Protein AF-A0A7S1PBL6-F1 (afdb_monomer_lite)

Radius of gyration: 35.21 Å; chains: 1; bounding box: 87×46×83 Å

Sequence (160 aa):
AMSHRGLAGWSICRWKAGLVEWLQRGFRRYALFVYDRPWPFILVPLLCCFSVVYFILARDPVTEAEALYARHDTQSAQNRATYLATFGSLPPRQSYLVAIGDPARRPNMLQRDALRRFRALDEELRSMKVDDGRGLKFVWADICQEDGDGRCGMENVLQM

Foldseek 3Di:
DPDPPVVVVVVVVVVVVVVVVVVVVVVVVVVVVCVVPVVCVVVVVVVVVVVVVVCVVPDDDDPDPCVVPPDCPDPVVVVVVVVCVVVVDDPDDDDDDDDDDDCVPPVDCPDPVNVVVVVVVVVCQQADWDAPVVRDTDGCLRRADADPVRDGDDDDPVVD

pLDDT: mean 81.79, std 10.47, range [40.47, 96.12]

Organism: NCBI:txid1169539

Secondary structure (DSSP, 8-state):
---HHHHHHHHHHHHHHHHHHHHHHHHHHHHHHHHH--HHHHHHHHHHHHHHHHHHHTPPP---HHHHHS-TTSHHHHHHHHHHHHHSSPPPPP--------TTT-S-TTSHHHHHHHHHHHHHHHH-EEE-SSS-EEEHHHHSPBPTTSSB----TT--

Structure (mmCIF, N/CA/C/O backbone):
data_AF-A0A7S1PBL6-F1
#
_entry.id   AF-A0A7S1PBL6-F1
#
loop_
_atom_site.group_PDB
_atom_site.id
_atom_site.type_symbol
_atom_site.label_atom_id
_atom_site.label_alt_id
_atom_site.label_comp_id
_atom_site.label_asym_id
_atom_site.label_entity_id
_atom_site.label_seq_id
_atom_site.pdbx_PDB_ins_code
_atom_site.Cartn_x
_atom_site.Cartn_y
_atom_site.Cartn_z
_atom_site.occupancy
_atom_site.B_iso_or_equiv
_atom_site.auth_seq_id
_atom_site.auth_comp_id
_atom_site.auth_asym_id
_atom_site.auth_atom_id
_atom_site.pdbx_PDB_model_num
ATOM 1 N N . ALA A 1 1 ? 61.309 30.709 -21.027 1.00 45.97 1 ALA A N 1
ATOM 2 C CA . ALA A 1 1 ? 60.217 29.840 -20.542 1.00 45.97 1 ALA A CA 1
ATOM 3 C C . ALA A 1 1 ? 58.952 30.138 -21.347 1.00 45.97 1 ALA A C 1
ATOM 5 O O . ALA A 1 1 ? 58.166 31.001 -20.977 1.00 45.97 1 ALA A O 1
ATOM 6 N N . MET A 1 2 ? 58.816 29.507 -22.516 1.00 40.47 2 MET A N 1
ATOM 7 C CA . MET A 1 2 ? 57.678 29.710 -23.414 1.00 40.47 2 MET A CA 1
ATOM 8 C C . MET A 1 2 ? 56.550 28.753 -23.016 1.00 40.47 2 MET A C 1
ATOM 10 O O . MET A 1 2 ? 56.717 27.540 -22.961 1.00 40.47 2 MET A O 1
ATOM 14 N N . SER A 1 3 ? 55.432 29.370 -22.659 1.00 42.50 3 SER A N 1
ATOM 15 C CA . SER A 1 3 ? 54.181 28.827 -22.139 1.00 42.50 3 SER A CA 1
ATOM 16 C C . SER A 1 3 ? 53.714 27.494 -22.757 1.00 42.50 3 SER A C 1
ATOM 18 O O . SER A 1 3 ? 53.117 27.461 -23.833 1.00 42.50 3 SER A O 1
ATOM 20 N N . HIS A 1 4 ? 53.838 26.404 -21.989 1.00 48.47 4 HIS A N 1
ATOM 21 C CA . HIS A 1 4 ? 53.158 25.117 -22.223 1.00 48.47 4 HIS A CA 1
ATOM 22 C C . HIS A 1 4 ? 51.615 25.234 -22.291 1.00 48.47 4 HIS A C 1
ATOM 24 O O . HIS A 1 4 ? 50.942 24.283 -22.683 1.00 48.47 4 HIS A O 1
ATOM 30 N N . ARG A 1 5 ? 51.030 26.393 -21.941 1.00 49.06 5 ARG A N 1
ATOM 31 C CA . ARG A 1 5 ? 49.577 26.633 -21.984 1.00 49.06 5 ARG A CA 1
ATOM 32 C C . ARG A 1 5 ? 49.050 26.970 -23.388 1.00 49.06 5 ARG A C 1
ATOM 34 O O . ARG A 1 5 ? 47.867 26.765 -23.639 1.00 49.06 5 ARG A O 1
ATOM 41 N N . GLY A 1 6 ? 49.900 27.429 -24.314 1.00 52.59 6 GLY A N 1
ATOM 42 C CA . GLY A 1 6 ? 49.483 27.778 -25.685 1.00 52.59 6 GLY A CA 1
ATOM 43 C C . GLY A 1 6 ? 49.215 26.565 -26.588 1.00 52.59 6 GLY A C 1
ATOM 44 O O . GLY A 1 6 ? 48.268 26.566 -27.370 1.00 52.59 6 GLY A O 1
ATOM 45 N N . LEU A 1 7 ? 50.000 25.493 -26.432 1.00 52.88 7 LEU A N 1
ATOM 46 C CA . LEU A 1 7 ? 49.882 24.264 -27.232 1.00 52.88 7 LEU A CA 1
ATOM 47 C C . LEU A 1 7 ? 48.670 23.406 -26.831 1.00 52.88 7 LEU A C 1
ATOM 49 O O . LEU A 1 7 ? 48.025 22.811 -27.694 1.00 52.88 7 LEU A O 1
ATOM 53 N N . ALA A 1 8 ? 48.318 23.390 -25.540 1.00 55.72 8 ALA A N 1
ATOM 54 C CA . ALA A 1 8 ? 47.143 22.678 -25.035 1.00 55.72 8 ALA A CA 1
ATOM 55 C C . ALA A 1 8 ? 45.821 23.346 -25.463 1.00 55.72 8 ALA A C 1
ATOM 57 O O . ALA A 1 8 ? 44.866 22.659 -25.811 1.00 55.72 8 ALA A O 1
ATOM 58 N N . GLY A 1 9 ? 45.760 24.683 -25.508 1.00 57.19 9 GLY A N 1
ATOM 59 C CA . GLY A 1 9 ? 44.575 25.398 -26.000 1.00 57.19 9 GLY A CA 1
ATOM 60 C C . GLY A 1 9 ? 44.307 25.154 -27.490 1.00 57.19 9 GLY A C 1
ATOM 61 O O . GLY A 1 9 ? 43.159 24.992 -27.902 1.00 57.19 9 GLY A O 1
ATOM 62 N N . TRP A 1 10 ? 45.367 25.051 -28.297 1.00 58.25 10 TRP A N 1
ATOM 63 C CA . TRP A 1 10 ? 45.258 24.832 -29.740 1.00 58.25 10 TRP A CA 1
ATOM 64 C C . TRP A 1 10 ? 44.809 23.405 -30.090 1.00 58.25 10 TRP A C 1
ATOM 66 O O . TRP A 1 10 ? 43.966 23.222 -30.969 1.00 58.25 10 TRP A O 1
ATOM 76 N N . SER A 1 11 ? 45.289 22.391 -29.359 1.00 63.78 11 SER A N 1
ATOM 77 C CA . SER A 1 11 ? 44.847 21.001 -29.541 1.00 63.78 11 SER A CA 1
ATOM 78 C C . SER A 1 11 ? 43.388 20.787 -29.118 1.00 63.78 11 SER A C 1
ATOM 80 O O . SER A 1 11 ? 42.652 20.087 -29.815 1.00 63.78 11 SER A O 1
ATOM 82 N N . ILE A 1 12 ? 42.932 21.452 -28.048 1.00 68.62 12 ILE A N 1
ATOM 83 C CA . ILE A 1 12 ? 41.533 21.413 -27.590 1.00 68.62 12 ILE A CA 1
ATOM 84 C C . ILE A 1 12 ? 40.603 22.105 -28.595 1.00 68.62 12 ILE A C 1
ATOM 86 O O . ILE A 1 12 ? 39.544 21.563 -28.914 1.00 68.62 12 ILE A O 1
ATOM 90 N N . CYS A 1 13 ? 40.983 23.267 -29.137 1.00 69.12 13 CYS A N 1
ATOM 91 C CA . CYS A 1 13 ? 40.198 23.944 -30.176 1.00 69.12 13 CYS A CA 1
ATOM 92 C C . CYS A 1 13 ? 40.100 23.106 -31.456 1.00 69.12 13 CYS A C 1
ATOM 94 O O . CYS A 1 13 ? 39.020 23.000 -32.034 1.00 69.12 13 CYS A O 1
ATOM 96 N N . ARG A 1 14 ? 41.192 22.447 -31.864 1.00 75.38 14 ARG A N 1
ATOM 97 C CA . ARG A 1 14 ? 41.207 21.577 -33.048 1.00 75.38 14 ARG A CA 1
ATOM 98 C C . ARG A 1 14 ? 40.362 20.315 -32.854 1.00 75.38 14 ARG A C 1
ATOM 100 O O . ARG A 1 14 ? 39.672 19.895 -33.777 1.00 75.38 14 ARG A O 1
ATOM 107 N N . TRP A 1 15 ? 40.376 19.737 -31.652 1.00 76.56 15 TRP A N 1
ATOM 108 C CA . TRP A 1 15 ? 39.528 18.594 -31.311 1.00 76.56 15 TRP A CA 1
ATOM 109 C C . TRP A 1 15 ? 38.047 18.976 -31.265 1.00 76.56 15 TRP A C 1
ATOM 111 O O . TRP A 1 15 ? 37.230 18.296 -31.877 1.00 76.56 15 TRP A O 1
ATOM 121 N N . LYS A 1 16 ? 37.700 20.103 -30.627 1.00 81.00 16 LYS A N 1
ATOM 122 C CA . LYS A 1 16 ? 36.325 20.627 -30.625 1.00 81.00 16 LYS A CA 1
ATOM 123 C C . LYS A 1 16 ? 35.830 20.920 -32.040 1.00 81.00 16 LYS A C 1
ATOM 125 O O . LYS A 1 16 ? 34.719 20.525 -32.368 1.00 81.00 16 LYS A O 1
ATOM 130 N N . ALA A 1 17 ? 36.651 21.548 -32.883 1.00 76.56 17 ALA A N 1
ATOM 131 C CA . ALA A 1 17 ? 36.309 21.802 -34.282 1.00 76.56 17 ALA A CA 1
ATOM 132 C C . ALA A 1 17 ? 36.066 20.494 -35.056 1.00 76.56 17 ALA A C 1
ATOM 134 O O . ALA A 1 17 ? 35.048 20.362 -35.729 1.00 76.56 17 ALA A O 1
ATOM 135 N N . GLY A 1 18 ? 36.929 19.488 -34.877 1.00 81.88 18 GLY A N 1
ATOM 136 C CA . GLY A 1 18 ? 36.740 18.168 -35.484 1.00 81.88 18 GLY A CA 1
ATOM 137 C C . GLY A 1 18 ? 35.479 17.448 -34.995 1.00 81.88 18 GLY A C 1
ATOM 138 O O . GLY A 1 18 ? 34.790 16.8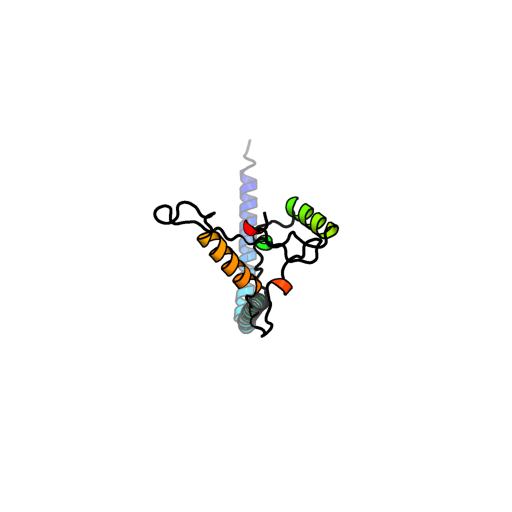07 -35.785 1.00 81.88 18 GLY A O 1
ATOM 139 N N . LEU A 1 19 ? 35.137 17.589 -33.712 1.00 83.69 19 LEU A N 1
ATOM 140 C CA . LEU A 1 19 ? 33.931 17.003 -33.128 1.00 83.69 19 LEU A CA 1
ATOM 141 C C . LEU A 1 19 ? 32.673 17.698 -33.658 1.00 83.69 19 LEU A C 1
ATOM 143 O O . LEU A 1 19 ? 31.731 17.019 -34.051 1.00 83.69 19 LEU A O 1
ATOM 147 N N . VAL A 1 20 ? 32.682 19.031 -33.753 1.00 86.31 20 VAL A N 1
ATOM 148 C CA . VAL A 1 20 ? 31.587 19.822 -34.336 1.00 86.31 20 VAL A CA 1
ATOM 149 C C . VAL A 1 20 ? 31.378 19.470 -35.806 1.00 86.31 20 VAL A C 1
ATOM 151 O O . VAL A 1 20 ? 30.243 19.231 -36.214 1.00 86.31 20 VAL A O 1
ATOM 154 N N . GLU A 1 21 ? 32.445 19.362 -36.597 1.00 85.50 21 GLU A N 1
ATOM 155 C CA . GLU A 1 21 ? 32.339 18.948 -37.998 1.00 85.50 21 GLU A CA 1
ATOM 156 C C . GLU A 1 21 ? 31.831 17.512 -38.156 1.00 85.50 21 GLU A C 1
ATOM 158 O O . GLU A 1 21 ? 31.083 17.215 -39.092 1.00 85.50 21 GLU A O 1
ATOM 163 N N . TRP A 1 22 ? 32.242 16.605 -37.267 1.00 89.38 22 TRP A N 1
ATOM 164 C CA . TRP A 1 22 ? 31.764 15.226 -37.264 1.00 89.38 22 TRP A CA 1
ATOM 165 C C . TRP A 1 22 ? 30.276 15.162 -36.907 1.00 89.38 22 TRP A C 1
ATOM 167 O O . TRP A 1 22 ? 29.505 14.513 -37.616 1.00 89.38 22 TRP A O 1
ATOM 177 N N . LEU A 1 23 ? 29.854 15.913 -35.885 1.00 88.88 23 LEU A N 1
ATOM 178 C CA . LEU A 1 23 ? 28.454 16.048 -35.487 1.00 88.88 23 LEU A CA 1
ATOM 179 C C . LEU A 1 23 ? 27.615 16.639 -36.626 1.00 88.88 23 LEU A C 1
ATOM 181 O O . LEU A 1 23 ? 26.570 16.094 -36.962 1.00 88.88 23 LEU A O 1
ATOM 185 N N . GLN A 1 24 ? 28.088 17.714 -37.267 1.00 87.81 24 GLN A N 1
ATOM 186 C CA . GLN A 1 24 ? 27.411 18.343 -38.405 1.00 87.81 24 GLN A CA 1
ATOM 187 C C . GLN A 1 24 ? 27.271 17.387 -39.589 1.00 87.81 24 GLN A C 1
ATOM 189 O O . GLN A 1 24 ? 26.207 17.324 -40.202 1.00 87.81 24 GLN A O 1
ATOM 194 N N . ARG A 1 25 ? 28.312 16.608 -39.909 1.00 86.94 25 ARG A N 1
ATOM 195 C CA . ARG A 1 25 ? 28.235 15.568 -4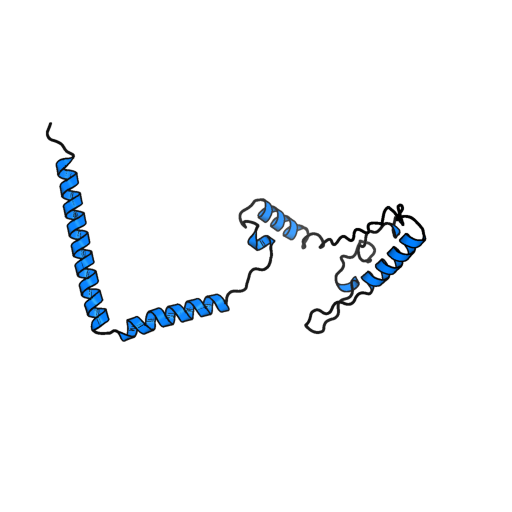0.947 1.00 86.94 25 ARG A CA 1
ATOM 196 C C . ARG A 1 25 ? 27.234 14.473 -40.577 1.00 86.94 25 ARG A C 1
ATOM 198 O O . ARG A 1 25 ? 26.486 14.029 -41.449 1.00 86.94 25 ARG A O 1
ATOM 205 N N . GLY A 1 26 ? 27.190 14.080 -39.304 1.00 87.00 26 GLY A N 1
ATOM 206 C CA . GLY A 1 26 ? 26.203 13.147 -38.761 1.00 87.00 26 GLY A CA 1
ATOM 207 C C . GLY A 1 26 ? 24.774 13.670 -38.909 1.00 87.00 26 GLY A C 1
ATOM 208 O O . GLY A 1 26 ? 23.951 13.021 -39.549 1.00 87.00 26 GLY A O 1
ATOM 209 N N . PHE A 1 27 ? 24.503 14.882 -38.420 1.00 90.19 27 PHE A N 1
ATOM 210 C CA . PHE A 1 27 ? 23.197 15.533 -38.536 1.00 90.19 27 PHE A CA 1
ATOM 211 C C . PHE A 1 27 ? 22.777 15.756 -39.983 1.00 90.19 27 PHE A C 1
ATOM 213 O O . PHE A 1 27 ? 21.612 15.566 -40.306 1.00 90.19 27 PHE A O 1
ATOM 220 N N . ARG A 1 28 ? 23.705 16.104 -40.879 1.00 87.00 28 ARG A N 1
ATOM 221 C CA . ARG A 1 28 ? 23.393 16.302 -42.299 1.00 87.00 28 ARG A CA 1
ATOM 222 C C . ARG A 1 28 ? 22.993 14.997 -42.986 1.00 87.00 28 ARG A C 1
ATOM 224 O O . ARG A 1 28 ? 22.027 14.988 -43.741 1.00 87.00 28 ARG A O 1
ATOM 231 N N . ARG A 1 29 ? 23.695 13.891 -42.711 1.00 86.00 29 ARG A N 1
ATOM 232 C CA . ARG A 1 29 ? 23.313 12.558 -43.218 1.00 86.00 29 ARG A CA 1
ATOM 233 C C . ARG A 1 29 ? 21.996 12.080 -42.617 1.00 86.00 29 ARG A C 1
ATOM 235 O O . ARG A 1 29 ? 21.170 11.531 -43.334 1.00 86.00 29 ARG A O 1
ATOM 242 N N . TYR A 1 30 ? 21.798 12.325 -41.327 1.00 82.38 30 TYR A N 1
ATOM 243 C CA . TYR A 1 30 ? 20.556 12.010 -40.638 1.00 82.38 30 TYR A CA 1
ATOM 244 C C . TYR A 1 30 ? 19.374 12.799 -41.212 1.00 82.38 30 TYR A C 1
ATOM 246 O O . TYR A 1 30 ? 18.358 12.207 -41.541 1.00 82.38 30 TYR A O 1
ATOM 254 N N . ALA A 1 31 ? 19.525 14.107 -41.427 1.00 84.00 31 ALA A N 1
ATOM 255 C CA . ALA A 1 31 ? 18.485 14.953 -42.007 1.00 84.00 31 ALA A CA 1
ATOM 256 C C . ALA A 1 31 ? 18.091 14.505 -43.422 1.00 84.00 31 ALA A C 1
ATOM 258 O O . ALA A 1 31 ? 16.904 14.448 -43.725 1.00 84.00 31 ALA A O 1
ATOM 259 N N . LEU A 1 32 ? 19.065 14.132 -44.261 1.00 84.69 32 LEU A N 1
ATOM 260 C CA . LEU A 1 32 ? 18.793 13.574 -45.591 1.00 84.69 32 LEU A CA 1
ATOM 261 C C . LEU A 1 32 ? 18.033 12.244 -45.502 1.00 84.69 32 LEU A C 1
ATOM 263 O O . LEU A 1 32 ? 17.024 12.073 -46.172 1.00 84.69 32 LEU A O 1
ATOM 267 N N . PHE A 1 33 ? 18.446 11.344 -44.608 1.00 82.88 33 PHE A N 1
ATOM 268 C CA . PHE A 1 33 ? 17.751 10.075 -44.378 1.00 82.88 33 PHE A CA 1
ATOM 269 C C . PHE A 1 33 ? 16.297 10.263 -43.907 1.00 82.88 33 PHE A C 1
ATOM 271 O O . PHE A 1 33 ? 15.399 9.559 -44.369 1.00 82.88 33 PHE A O 1
ATOM 278 N N . VAL A 1 34 ? 16.056 11.226 -43.011 1.00 85.50 34 VAL A N 1
ATOM 279 C CA . VAL A 1 34 ? 14.709 11.570 -42.527 1.00 85.50 34 VAL A CA 1
ATOM 280 C C . VAL A 1 34 ? 13.855 12.175 -43.641 1.00 85.50 34 VAL A C 1
ATOM 282 O O . VAL A 1 34 ? 12.661 11.892 -43.715 1.00 85.50 34 VAL A O 1
ATOM 285 N N . TYR A 1 35 ? 14.459 12.975 -44.522 1.00 84.94 35 TYR A N 1
ATOM 286 C CA . TYR A 1 35 ? 13.767 13.563 -45.667 1.00 84.94 35 TYR A CA 1
ATOM 287 C C . TYR A 1 35 ? 13.371 12.505 -46.706 1.00 84.94 35 TYR A C 1
ATOM 289 O O . TYR A 1 35 ? 12.238 12.507 -47.181 1.00 84.94 35 TYR A O 1
ATOM 297 N N . ASP A 1 36 ? 14.267 11.557 -46.999 1.00 89.25 36 ASP A N 1
ATOM 298 C CA . ASP A 1 36 ? 14.025 10.484 -47.972 1.00 89.25 36 ASP A CA 1
ATOM 299 C C . ASP A 1 36 ? 12.958 9.483 -47.499 1.00 89.25 36 ASP A C 1
ATOM 301 O O . ASP A 1 36 ? 12.245 8.884 -48.308 1.00 89.25 36 ASP A O 1
ATOM 305 N N . ARG A 1 37 ? 12.834 9.268 -46.182 1.00 85.75 37 ARG A N 1
ATOM 306 C CA . ARG A 1 37 ? 11.809 8.403 -45.580 1.00 85.75 37 ARG A CA 1
ATOM 307 C C . ARG A 1 37 ? 11.248 9.057 -44.315 1.00 85.75 37 ARG A C 1
ATOM 309 O O . ARG A 1 37 ? 11.742 8.771 -43.225 1.00 85.75 37 ARG A O 1
ATOM 316 N N . PRO A 1 38 ? 10.178 9.866 -44.427 1.00 84.88 38 PRO A N 1
ATOM 317 C CA . PRO A 1 38 ? 9.578 10.538 -43.272 1.00 84.88 38 PRO A CA 1
ATOM 318 C C . PRO A 1 38 ? 8.677 9.612 -42.441 1.00 84.88 38 PRO A C 1
ATOM 320 O O . PRO A 1 38 ? 8.534 9.790 -41.233 1.00 84.88 38 PRO A O 1
ATOM 323 N N . TRP A 1 39 ? 8.096 8.578 -43.060 1.00 86.56 39 TRP A N 1
ATOM 324 C CA . TRP A 1 39 ? 7.129 7.680 -42.418 1.00 86.56 39 TRP A CA 1
ATOM 325 C C . TRP A 1 39 ? 7.629 6.951 -41.147 1.00 86.56 39 TRP A C 1
ATOM 327 O O . TRP A 1 39 ? 6.881 6.944 -40.167 1.00 86.56 39 TRP A O 1
ATOM 337 N N . PRO A 1 40 ? 8.856 6.385 -41.059 1.00 86.56 40 PRO A N 1
ATOM 338 C CA . PRO A 1 40 ? 9.306 5.731 -39.834 1.00 86.56 40 PRO A CA 1
ATOM 339 C C . PRO A 1 40 ? 9.549 6.759 -38.725 1.00 86.56 40 PRO A C 1
ATOM 341 O O . PRO A 1 40 ? 9.398 6.440 -37.552 1.00 86.56 40 PRO A O 1
ATOM 344 N N . PHE A 1 41 ? 9.852 8.009 -39.082 1.00 85.88 41 PHE A N 1
ATOM 345 C CA . PHE A 1 41 ? 10.036 9.100 -38.132 1.00 85.88 41 PHE A CA 1
ATOM 346 C C . PHE A 1 41 ? 8.734 9.558 -37.480 1.00 85.88 41 PHE A C 1
ATOM 348 O O . PHE A 1 41 ? 8.764 10.141 -36.406 1.00 85.88 41 PHE A O 1
ATOM 355 N N . ILE A 1 42 ? 7.597 9.283 -38.118 1.00 86.75 42 ILE A N 1
ATOM 356 C CA . ILE A 1 42 ? 6.267 9.516 -37.554 1.00 86.75 42 ILE A CA 1
ATOM 357 C C . ILE A 1 42 ? 5.828 8.288 -36.751 1.00 86.75 42 ILE A C 1
ATOM 359 O O . ILE A 1 42 ? 5.354 8.425 -35.627 1.00 86.75 42 ILE A O 1
ATOM 363 N N . LEU A 1 43 ? 6.025 7.079 -37.288 1.00 92.44 43 LEU A N 1
ATOM 364 C CA . LEU A 1 43 ? 5.559 5.849 -36.640 1.00 92.44 43 LEU A CA 1
ATOM 365 C C . LEU A 1 43 ? 6.336 5.491 -35.371 1.00 92.44 43 LEU A C 1
ATOM 367 O O . LEU A 1 43 ? 5.725 5.076 -34.394 1.00 92.44 43 LEU A O 1
ATOM 371 N N . VAL A 1 44 ? 7.661 5.652 -35.353 1.00 92.31 44 VAL A N 1
ATOM 372 C CA . VAL A 1 44 ? 8.491 5.314 -34.185 1.00 92.31 44 VAL A CA 1
ATOM 373 C C . VAL A 1 44 ? 8.105 6.115 -32.934 1.00 92.31 44 VAL A C 1
ATOM 375 O O . VAL A 1 44 ? 7.817 5.484 -31.917 1.00 92.31 44 VAL A O 1
ATOM 378 N N . PRO A 1 45 ? 8.046 7.462 -32.946 1.00 93.56 45 PRO A N 1
ATOM 379 C CA . PRO A 1 45 ? 7.635 8.207 -31.759 1.00 93.56 45 PRO A CA 1
ATOM 380 C C . PRO A 1 45 ? 6.179 7.929 -31.391 1.00 93.56 45 PRO A C 1
ATOM 382 O O . PRO A 1 45 ? 5.863 7.880 -30.210 1.00 93.56 45 PRO A O 1
ATOM 385 N N . LEU A 1 46 ? 5.307 7.684 -32.369 1.00 94.88 46 LEU A N 1
ATOM 386 C CA . LEU A 1 46 ? 3.906 7.354 -32.130 1.00 94.88 46 LEU A CA 1
ATOM 387 C C . LEU A 1 46 ? 3.768 6.004 -31.404 1.00 94.88 46 LEU A C 1
ATOM 389 O O . LEU A 1 46 ? 3.067 5.922 -30.399 1.00 94.88 46 LEU A O 1
ATOM 393 N N . LEU A 1 47 ? 4.521 4.980 -31.818 1.00 95.56 47 LEU A N 1
ATOM 394 C CA . LEU A 1 47 ? 4.625 3.703 -31.102 1.00 95.56 47 LEU A CA 1
ATOM 395 C C . LEU A 1 47 ? 5.248 3.864 -29.709 1.00 95.56 47 LEU A C 1
ATOM 397 O O . LEU A 1 47 ? 4.771 3.238 -28.765 1.00 95.56 47 LEU A O 1
ATOM 401 N N . CYS A 1 48 ? 6.263 4.720 -29.551 1.00 95.69 48 CYS A N 1
ATOM 402 C CA . CYS A 1 48 ? 6.819 5.050 -28.235 1.00 95.69 48 CYS A CA 1
ATOM 403 C C . CYS A 1 48 ? 5.796 5.752 -27.330 1.00 95.69 48 CYS A C 1
ATOM 405 O O . CYS A 1 48 ? 5.724 5.455 -26.143 1.00 95.69 48 CYS A O 1
ATOM 407 N N . CYS A 1 49 ? 4.975 6.656 -27.862 1.00 96.12 49 CYS A N 1
ATOM 408 C CA . CYS A 1 49 ? 3.905 7.283 -27.090 1.00 96.12 49 CYS A CA 1
ATOM 409 C C . CYS A 1 49 ? 2.875 6.242 -26.651 1.00 96.12 49 CYS A C 1
ATOM 411 O O . CYS A 1 49 ? 2.507 6.208 -25.480 1.00 96.12 49 CYS A O 1
ATOM 413 N N . PHE A 1 50 ? 2.450 5.360 -27.559 1.00 96.12 50 PHE A N 1
ATOM 414 C CA . PHE A 1 50 ? 1.517 4.289 -27.219 1.00 96.12 50 PHE A CA 1
ATOM 415 C C . PHE A 1 50 ? 2.087 3.319 -26.187 1.00 96.12 50 PHE A C 1
ATOM 417 O O . PHE A 1 50 ? 1.364 2.935 -25.270 1.00 96.12 50 PHE A O 1
ATOM 424 N N . SER A 1 51 ? 3.368 2.957 -26.281 1.00 94.69 51 SER A N 1
ATOM 425 C CA . SER A 1 51 ? 3.996 2.083 -25.290 1.00 94.69 51 SER A CA 1
ATOM 426 C C . SER A 1 51 ? 4.059 2.751 -23.919 1.00 94.69 51 SER A C 1
ATOM 428 O O . SER A 1 51 ? 3.674 2.132 -22.932 1.00 94.69 51 SER A O 1
ATOM 430 N N . VAL A 1 52 ? 4.444 4.028 -23.842 1.00 95.44 52 VAL A N 1
ATOM 431 C CA . VAL A 1 52 ? 4.456 4.786 -22.582 1.00 95.44 52 VAL A CA 1
ATOM 432 C C . VAL A 1 52 ? 3.052 4.889 -21.984 1.00 95.44 52 VAL A C 1
ATOM 434 O O . VAL A 1 52 ? 2.887 4.644 -20.792 1.00 95.44 52 VAL A O 1
ATOM 437 N N . VAL A 1 53 ? 2.032 5.188 -22.793 1.00 95.38 53 VAL A N 1
ATOM 438 C CA . VAL A 1 53 ? 0.633 5.228 -22.332 1.00 95.38 53 VAL A CA 1
ATOM 439 C C . VAL A 1 53 ? 0.195 3.864 -21.805 1.00 95.38 53 VAL A C 1
ATOM 441 O O . VAL A 1 53 ? -0.369 3.787 -20.718 1.00 95.38 53 VAL A O 1
ATOM 444 N N . TYR A 1 54 ? 0.503 2.785 -22.526 1.00 95.25 54 TYR A N 1
ATOM 445 C CA . TYR A 1 54 ? 0.212 1.429 -22.071 1.00 95.25 54 TYR A CA 1
ATOM 446 C C . TYR A 1 54 ? 0.888 1.121 -20.730 1.00 95.25 54 TYR A C 1
ATOM 448 O O . TYR A 1 54 ? 0.229 0.627 -19.824 1.00 95.25 54 TYR A O 1
ATOM 456 N N . PHE A 1 55 ? 2.165 1.476 -20.556 1.00 92.75 55 PHE A N 1
ATOM 457 C CA . PHE A 1 55 ? 2.874 1.286 -19.286 1.00 92.75 55 PHE A CA 1
ATOM 458 C C . PHE A 1 55 ? 2.284 2.102 -18.136 1.00 92.75 55 PHE A C 1
ATOM 460 O O . PHE A 1 55 ? 2.295 1.635 -17.002 1.00 92.75 55 PHE A O 1
ATOM 467 N N . ILE A 1 56 ? 1.767 3.303 -18.403 1.00 90.56 56 ILE A N 1
ATOM 468 C CA . ILE A 1 56 ? 1.081 4.110 -17.387 1.00 90.56 56 ILE A CA 1
ATOM 469 C C . ILE A 1 56 ? -0.238 3.448 -16.982 1.00 90.56 56 ILE A C 1
ATOM 471 O O . ILE A 1 56 ? -0.536 3.378 -15.795 1.00 90.56 56 ILE A O 1
ATOM 475 N N . LEU A 1 57 ? -1.006 2.941 -17.950 1.00 90.81 57 LEU A N 1
ATOM 476 C CA . LEU A 1 57 ? -2.284 2.273 -17.692 1.00 90.81 57 LEU A CA 1
ATOM 477 C C . LEU A 1 57 ? -2.114 0.905 -17.021 1.00 90.81 57 LEU A C 1
ATOM 479 O O . LEU A 1 57 ? -2.943 0.519 -16.208 1.00 90.81 57 LEU A O 1
ATOM 483 N N . ALA A 1 58 ? -1.043 0.184 -17.350 1.00 91.62 58 ALA A N 1
ATOM 484 C CA . ALA A 1 58 ? -0.714 -1.112 -16.767 1.00 91.62 58 ALA A CA 1
ATOM 485 C C . ALA A 1 58 ? -0.008 -1.003 -15.405 1.00 91.62 58 ALA A C 1
ATOM 487 O O . ALA A 1 58 ? 0.314 -2.023 -14.799 1.00 91.62 58 ALA A O 1
ATOM 488 N N . ARG A 1 59 ? 0.293 0.212 -14.932 1.00 87.12 59 ARG A N 1
ATOM 489 C CA . ARG A 1 59 ? 0.960 0.418 -13.649 1.00 87.12 59 ARG A CA 1
ATOM 490 C C . ARG A 1 59 ? -0.060 0.377 -12.518 1.00 87.12 59 ARG A C 1
ATOM 492 O O . ARG A 1 59 ? -0.880 1.283 -12.394 1.00 87.12 59 ARG A O 1
ATOM 499 N N . ASP A 1 60 ? 0.086 -0.598 -11.630 1.00 86.00 60 ASP A N 1
ATOM 500 C CA . ASP A 1 60 ? -0.669 -0.618 -10.382 1.00 86.00 60 ASP A CA 1
ATOM 501 C C . ASP A 1 60 ? -0.244 0.558 -9.480 1.00 86.00 60 ASP A C 1
ATOM 503 O O . ASP A 1 60 ? 0.954 0.750 -9.216 1.00 86.00 60 ASP A O 1
ATOM 507 N N . PRO A 1 61 ? -1.192 1.393 -9.015 1.00 81.75 61 PRO A N 1
ATOM 508 C CA . PRO A 1 61 ? -0.876 2.472 -8.096 1.00 81.75 61 PRO A CA 1
ATOM 509 C C . PRO A 1 61 ? -0.511 1.892 -6.728 1.00 81.75 61 PRO A C 1
ATOM 511 O O . PRO A 1 61 ? -1.272 1.139 -6.125 1.00 81.75 61 PRO A O 1
ATOM 514 N N . VAL A 1 62 ? 0.648 2.286 -6.201 1.00 81.19 62 VAL A N 1
ATOM 515 C CA . VAL A 1 62 ? 1.022 1.972 -4.819 1.00 81.19 62 VAL A CA 1
ATOM 516 C C . VAL A 1 62 ? 0.229 2.899 -3.900 1.00 81.19 62 VAL A C 1
ATOM 518 O O . VAL A 1 62 ? 0.490 4.099 -3.861 1.00 81.19 62 VAL A O 1
ATOM 521 N N . THR A 1 63 ? -0.756 2.357 -3.187 1.00 80.88 63 THR A N 1
ATOM 522 C CA . THR A 1 63 ? -1.614 3.117 -2.258 1.00 80.88 63 THR A CA 1
ATOM 523 C C . THR A 1 63 ? -1.191 2.985 -0.799 1.00 80.88 63 THR A C 1
ATOM 525 O O . THR A 1 63 ? -1.682 3.715 0.059 1.00 80.88 63 THR A O 1
ATOM 528 N N . GLU A 1 64 ? -0.296 2.049 -0.488 1.00 78.06 64 GLU A N 1
ATOM 529 C CA . GLU A 1 64 ? 0.173 1.831 0.876 1.00 78.06 64 GLU A CA 1
ATOM 530 C C . GLU A 1 64 ? 1.132 2.948 1.295 1.00 78.06 64 GLU A C 1
ATOM 532 O O . GLU A 1 64 ? 2.216 3.107 0.733 1.00 78.06 64 GLU A O 1
ATOM 537 N N . ALA A 1 65 ? 0.738 3.718 2.315 1.00 78.38 65 ALA A N 1
ATOM 538 C CA . ALA A 1 65 ? 1.533 4.830 2.833 1.00 78.38 65 ALA A CA 1
ATOM 539 C C . ALA A 1 65 ? 2.946 4.387 3.248 1.00 78.38 65 ALA A C 1
ATOM 541 O O . ALA A 1 65 ? 3.922 5.093 3.010 1.00 78.38 65 ALA A O 1
ATOM 542 N N . GLU A 1 66 ? 3.079 3.192 3.817 1.00 76.38 66 GLU A N 1
ATOM 543 C CA . GLU A 1 66 ? 4.376 2.661 4.235 1.00 76.38 66 GLU A CA 1
ATOM 544 C C . GLU A 1 66 ? 5.314 2.425 3.048 1.00 76.38 66 GLU A C 1
ATOM 546 O O . GLU A 1 66 ? 6.489 2.765 3.133 1.00 76.38 66 GLU A O 1
ATOM 551 N N . ALA A 1 67 ? 4.803 1.928 1.919 1.00 77.50 67 ALA A N 1
ATOM 552 C CA . ALA A 1 67 ? 5.597 1.736 0.708 1.00 77.50 67 ALA A CA 1
ATOM 553 C C . ALA A 1 67 ? 5.983 3.066 0.032 1.00 77.50 67 ALA A C 1
ATOM 555 O O . ALA A 1 67 ? 6.992 3.133 -0.665 1.00 77.50 67 ALA A O 1
ATOM 556 N N . LEU A 1 68 ? 5.199 4.130 0.242 1.00 80.38 68 LEU A N 1
ATOM 557 C CA . LEU A 1 68 ? 5.476 5.463 -0.304 1.00 80.38 68 LEU A CA 1
ATOM 558 C C . LEU A 1 68 ? 6.476 6.265 0.540 1.00 80.38 68 LEU A C 1
ATOM 560 O O . LEU A 1 68 ? 7.288 7.004 -0.016 1.00 80.38 68 LEU A O 1
ATOM 564 N N . TYR A 1 69 ? 6.407 6.149 1.868 1.00 81.44 69 TYR A N 1
ATOM 565 C CA . TYR A 1 69 ? 7.163 7.008 2.786 1.00 81.44 69 TYR A CA 1
ATOM 566 C C . TYR A 1 69 ? 8.336 6.311 3.483 1.00 81.44 69 TYR A C 1
ATOM 568 O O . TYR A 1 69 ? 9.220 6.999 3.997 1.00 81.44 69 TYR A O 1
ATOM 576 N N . ALA A 1 70 ? 8.391 4.976 3.498 1.00 83.44 70 ALA A N 1
ATOM 577 C CA . ALA A 1 70 ? 9.522 4.241 4.052 1.00 83.44 70 ALA A CA 1
ATOM 578 C C . ALA A 1 70 ? 10.468 3.774 2.943 1.00 83.44 70 ALA A C 1
ATOM 580 O O . ALA A 1 70 ? 10.073 3.164 1.953 1.00 83.44 70 ALA A O 1
ATOM 581 N N . ARG A 1 71 ? 11.764 4.021 3.136 1.00 81.00 71 ARG A N 1
ATOM 582 C CA . ARG A 1 71 ? 12.797 3.523 2.230 1.00 81.00 71 ARG A CA 1
ATOM 583 C C . ARG A 1 71 ? 13.078 2.044 2.536 1.00 81.00 71 ARG A C 1
ATOM 585 O O . ARG A 1 71 ? 13.319 1.678 3.691 1.00 81.00 71 ARG A O 1
ATOM 592 N N . HIS A 1 72 ? 13.042 1.199 1.505 1.00 79.75 72 HIS A N 1
ATOM 593 C CA . HIS A 1 72 ? 13.097 -0.265 1.637 1.00 79.75 72 HIS A CA 1
ATOM 594 C C . HIS A 1 72 ? 14.421 -0.822 2.192 1.00 79.75 72 HIS A C 1
ATOM 596 O O . HIS A 1 72 ? 14.443 -1.935 2.703 1.00 79.75 72 HIS A O 1
ATOM 602 N N . ASP A 1 73 ? 15.517 -0.066 2.120 1.00 85.12 73 ASP A N 1
ATOM 603 C CA . ASP A 1 73 ? 16.858 -0.469 2.573 1.00 85.12 73 ASP A CA 1
ATOM 604 C C . ASP A 1 73 ? 17.173 -0.047 4.022 1.00 85.12 73 ASP A C 1
ATOM 606 O O . ASP A 1 73 ? 18.314 -0.146 4.473 1.00 85.12 73 ASP A O 1
ATOM 610 N N . THR A 1 74 ? 16.177 0.426 4.772 1.00 86.94 74 THR A N 1
ATOM 611 C CA . THR A 1 74 ? 16.372 0.911 6.143 1.00 86.94 74 THR A CA 1
ATOM 612 C C . THR A 1 74 ? 16.373 -0.217 7.171 1.00 86.94 74 THR A C 1
ATOM 614 O O . THR A 1 74 ? 15.712 -1.245 7.011 1.00 86.94 74 THR A O 1
ATOM 617 N N . GLN A 1 75 ? 17.056 0.011 8.297 1.00 90.81 75 GLN A N 1
ATOM 618 C CA . GLN A 1 75 ? 17.018 -0.897 9.448 1.00 90.81 75 GLN A CA 1
ATOM 619 C C . GLN A 1 75 ? 15.580 -1.129 9.944 1.00 90.81 75 GLN A C 1
ATOM 621 O O . GLN A 1 75 ? 15.233 -2.238 10.333 1.00 90.81 75 GLN A O 1
ATOM 626 N N . SER A 1 76 ? 14.710 -0.117 9.863 1.00 84.44 76 SER A N 1
ATOM 627 C CA . SER A 1 76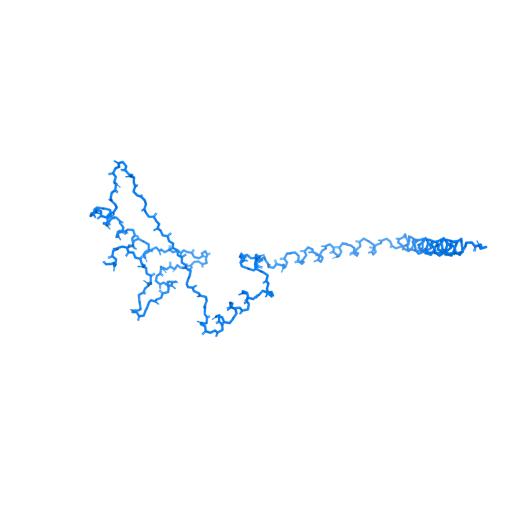 ? 13.288 -0.244 10.205 1.00 84.44 76 SER A CA 1
ATOM 628 C C . SER A 1 76 ? 12.550 -1.238 9.303 1.00 84.44 76 SER A C 1
ATOM 630 O O . SER A 1 76 ? 11.749 -2.029 9.799 1.00 84.44 76 SER A O 1
ATOM 632 N N . ALA A 1 77 ? 12.842 -1.249 7.997 1.00 86.06 77 ALA A N 1
ATOM 633 C CA . ALA A 1 77 ? 12.265 -2.216 7.064 1.00 86.06 77 ALA A CA 1
ATOM 634 C C . ALA A 1 77 ? 12.749 -3.645 7.359 1.00 86.06 77 ALA A C 1
ATOM 636 O O . ALA A 1 77 ? 11.948 -4.580 7.359 1.00 86.06 77 ALA A O 1
ATOM 637 N N . GLN A 1 78 ? 14.033 -3.808 7.693 1.00 88.75 78 GLN A N 1
ATOM 638 C CA . GLN A 1 78 ? 14.594 -5.102 8.099 1.00 88.75 78 GLN A CA 1
ATOM 639 C C . GLN A 1 78 ? 13.980 -5.600 9.413 1.00 88.75 78 GLN A C 1
ATOM 641 O O . GLN A 1 78 ? 13.546 -6.744 9.489 1.00 88.75 78 GLN A O 1
ATOM 646 N N . ASN A 1 79 ? 13.858 -4.735 10.423 1.00 89.06 79 ASN A N 1
ATOM 647 C CA . ASN A 1 79 ? 13.228 -5.080 11.699 1.00 89.06 79 ASN A CA 1
ATOM 648 C C . ASN A 1 79 ? 11.768 -5.501 11.514 1.00 89.06 79 ASN A C 1
ATOM 650 O O . ASN A 1 79 ? 11.325 -6.473 12.121 1.00 89.06 79 ASN A O 1
ATOM 654 N N . ARG A 1 80 ? 11.029 -4.807 10.643 1.00 85.38 80 ARG A N 1
ATOM 655 C CA . ARG A 1 80 ? 9.659 -5.182 10.286 1.00 85.38 80 ARG A CA 1
ATOM 656 C C . ARG A 1 80 ? 9.603 -6.542 9.594 1.00 85.38 80 ARG A C 1
ATOM 658 O O . ARG A 1 80 ? 8.735 -7.341 9.929 1.00 85.38 80 ARG A O 1
ATOM 665 N N . ALA A 1 81 ? 10.503 -6.815 8.650 1.00 88.25 81 ALA A N 1
ATOM 666 C CA . ALA A 1 81 ? 10.568 -8.112 7.982 1.00 88.25 81 ALA A CA 1
ATOM 667 C C . ALA A 1 81 ? 10.852 -9.242 8.984 1.00 88.25 81 ALA A C 1
ATOM 669 O O . ALA A 1 81 ? 10.175 -10.267 8.956 1.00 88.25 81 ALA A O 1
ATOM 670 N N . THR A 1 82 ? 11.777 -9.025 9.921 1.00 91.06 82 THR A N 1
ATOM 671 C CA . THR A 1 82 ? 12.059 -9.969 11.012 1.00 91.06 82 THR A CA 1
ATOM 672 C C . THR A 1 82 ? 10.844 -10.159 11.921 1.00 91.06 82 THR A C 1
ATOM 674 O O . THR A 1 82 ? 10.509 -11.292 12.262 1.00 91.06 82 THR A O 1
ATOM 677 N N . TYR A 1 83 ? 10.142 -9.079 12.279 1.00 90.50 83 TYR A N 1
ATOM 678 C CA . TYR A 1 83 ? 8.914 -9.144 13.076 1.00 90.50 83 TYR A CA 1
ATOM 679 C C . TYR A 1 83 ? 7.837 -9.981 12.376 1.00 90.50 83 TYR A C 1
ATOM 681 O O . TYR A 1 83 ? 7.309 -10.917 12.965 1.00 90.50 83 TYR A O 1
ATOM 689 N N . LEU A 1 84 ? 7.568 -9.703 11.100 1.00 90.62 84 LEU A N 1
ATOM 690 C CA . LEU A 1 84 ? 6.615 -10.458 10.285 1.00 90.62 84 LEU A CA 1
ATOM 691 C C . LEU A 1 84 ? 7.000 -11.932 10.147 1.00 90.62 84 LEU A C 1
ATOM 693 O O . LEU A 1 84 ? 6.138 -12.796 10.255 1.00 90.62 84 LEU A O 1
ATOM 697 N N . ALA A 1 85 ? 8.286 -12.231 9.961 1.00 92.50 85 ALA A N 1
ATOM 698 C CA . ALA A 1 85 ? 8.772 -13.607 9.913 1.00 92.50 85 ALA A CA 1
ATOM 699 C C . ALA A 1 85 ? 8.593 -14.344 11.252 1.00 92.50 85 ALA A C 1
ATOM 701 O O . ALA A 1 85 ? 8.412 -15.557 11.261 1.00 92.50 85 ALA A O 1
ATOM 702 N N . THR A 1 86 ? 8.640 -13.619 12.373 1.00 93.12 86 THR A N 1
ATOM 703 C CA . THR A 1 86 ? 8.544 -14.197 13.722 1.00 93.12 86 THR A CA 1
ATOM 704 C C . THR A 1 86 ? 7.095 -14.373 14.172 1.00 93.12 86 THR A C 1
ATOM 706 O O . THR A 1 86 ? 6.738 -15.415 14.711 1.00 93.12 86 THR A O 1
ATOM 709 N N . PHE A 1 87 ? 6.260 -13.356 13.957 1.00 88.56 87 PHE A N 1
ATOM 710 C CA . PHE A 1 87 ? 4.900 -13.279 14.496 1.00 88.56 87 PHE A CA 1
ATOM 711 C C . PHE A 1 87 ? 3.811 -13.524 13.441 1.00 88.56 87 PHE A C 1
ATOM 713 O O . PHE A 1 87 ? 2.637 -13.598 13.782 1.00 88.56 87 PHE A O 1
ATOM 720 N N . GLY A 1 88 ? 4.174 -13.660 12.162 1.00 86.38 88 GLY A N 1
ATOM 721 C CA . GLY A 1 88 ? 3.265 -13.988 11.057 1.00 86.38 88 GLY A CA 1
ATOM 722 C C . GLY A 1 88 ? 2.405 -12.823 10.560 1.00 86.38 88 GLY A C 1
ATOM 723 O O . GLY A 1 88 ? 2.046 -12.786 9.384 1.00 86.38 88 GLY A O 1
ATOM 724 N N . SER A 1 89 ? 2.115 -11.838 11.408 1.00 83.06 89 SER A N 1
ATOM 725 C CA . SER A 1 89 ? 1.341 -10.651 11.047 1.00 83.06 89 SER A CA 1
ATOM 726 C C . SER A 1 89 ? 1.858 -9.404 11.755 1.00 83.06 89 SER A C 1
ATOM 728 O O . SER A 1 89 ? 2.562 -9.479 12.759 1.00 83.06 89 SER A O 1
ATOM 730 N N . LEU A 1 90 ? 1.510 -8.232 11.219 1.00 79.81 90 LEU A N 1
ATOM 731 C CA . LEU A 1 90 ? 1.682 -6.972 11.942 1.00 79.81 90 LEU A CA 1
ATOM 732 C C . LEU A 1 90 ? 0.748 -6.934 13.159 1.00 79.81 90 LEU A C 1
ATOM 734 O O . LEU A 1 90 ? -0.231 -7.688 13.192 1.00 79.81 90 LEU A O 1
ATOM 738 N N . PRO A 1 91 ? 1.015 -6.038 14.126 1.00 77.69 91 PRO A N 1
ATOM 739 C CA . PRO A 1 91 ? 0.058 -5.741 15.179 1.00 77.69 91 PRO A CA 1
ATOM 740 C C . PRO A 1 91 ? -1.321 -5.402 14.590 1.00 77.69 91 PRO A C 1
ATOM 742 O O . PRO A 1 91 ? -1.394 -4.858 13.478 1.00 77.69 91 PRO A O 1
ATOM 745 N N . PRO A 1 92 ? -2.410 -5.690 15.322 1.00 80.31 92 PRO A N 1
ATOM 746 C CA . PRO A 1 92 ? -3.757 -5.371 14.869 1.00 80.31 92 PRO A CA 1
ATOM 747 C C . PRO A 1 92 ? -3.890 -3.885 14.555 1.00 80.31 92 PRO A C 1
ATOM 749 O O . PRO A 1 92 ? -3.276 -3.027 15.195 1.00 80.31 92 PRO A O 1
ATOM 752 N N . ARG A 1 93 ? -4.746 -3.568 13.582 1.00 81.88 93 ARG A N 1
ATOM 753 C CA . ARG A 1 93 ? -5.125 -2.180 13.318 1.00 81.88 93 ARG A CA 1
ATOM 754 C C . ARG A 1 93 ? -5.896 -1.650 14.520 1.00 81.88 93 ARG A C 1
ATOM 756 O O . ARG A 1 93 ? -6.943 -2.182 14.870 1.00 81.88 93 ARG A O 1
ATOM 763 N N . GLN A 1 94 ? -5.375 -0.592 15.127 1.00 83.25 94 GLN A N 1
ATOM 764 C CA . GLN A 1 94 ? -5.996 0.038 16.283 1.00 83.25 94 GLN A CA 1
ATOM 765 C C . GLN A 1 94 ? -6.880 1.203 15.836 1.00 83.25 94 GLN A C 1
ATOM 767 O O . GLN A 1 94 ? -6.447 2.071 15.076 1.00 83.25 94 GLN A O 1
ATOM 772 N N . SER A 1 95 ? -8.115 1.234 16.327 1.00 83.25 95 SER A N 1
ATOM 773 C CA . SER A 1 95 ? -9.055 2.339 16.142 1.00 83.25 95 SER A CA 1
ATOM 774 C C . SER A 1 95 ? -9.514 2.845 17.501 1.00 83.25 95 SER A C 1
ATOM 776 O O . SER A 1 95 ? -9.966 2.054 18.326 1.00 83.25 95 SER A O 1
ATOM 778 N N . TYR A 1 96 ? -9.432 4.156 17.716 1.00 84.75 96 TYR A N 1
ATOM 779 C CA . TYR A 1 96 ? -9.779 4.780 18.989 1.00 84.75 96 TYR A CA 1
ATOM 780 C C . TYR A 1 96 ? -10.995 5.683 18.826 1.00 84.75 96 TYR A C 1
ATOM 782 O O . TYR A 1 96 ? -11.068 6.477 17.888 1.00 84.75 96 TYR A O 1
ATOM 790 N N . LEU A 1 97 ? -11.918 5.600 19.781 1.00 84.62 97 LEU A N 1
ATOM 791 C CA . LEU A 1 97 ? -13.031 6.528 19.907 1.00 84.62 97 LEU A CA 1
ATOM 792 C C . LEU A 1 97 ? -12.893 7.284 21.227 1.00 84.62 97 LEU A C 1
ATOM 794 O O . LEU A 1 97 ? -12.960 6.693 22.301 1.00 84.62 97 LEU A O 1
ATOM 798 N N . VAL A 1 98 ? -12.723 8.602 21.144 1.00 84.81 98 VAL A N 1
ATOM 799 C CA . VAL A 1 98 ? -12.643 9.469 22.323 1.00 84.81 98 VAL A CA 1
ATOM 800 C C . VAL A 1 98 ? -13.942 10.251 22.442 1.00 84.81 98 VAL A C 1
ATOM 802 O O . VAL A 1 98 ? -14.254 11.095 21.603 1.00 84.81 98 VAL A O 1
ATOM 805 N N . ALA A 1 99 ? -14.702 9.976 23.498 1.00 82.19 99 ALA A N 1
ATOM 806 C CA . ALA A 1 99 ? -15.919 10.709 23.798 1.00 82.19 99 ALA A CA 1
ATOM 807 C C . ALA A 1 99 ? -15.635 11.848 24.780 1.00 82.19 99 ALA A C 1
ATOM 809 O O . ALA A 1 99 ? -15.205 11.621 25.910 1.00 82.19 99 ALA A O 1
ATOM 810 N N . ILE A 1 100 ? -15.911 13.078 24.351 1.00 82.00 100 ILE A N 1
ATOM 811 C CA . ILE A 1 100 ? -15.691 14.286 25.150 1.00 82.00 100 ILE A CA 1
ATOM 812 C C . ILE A 1 100 ? -17.044 14.856 25.564 1.00 82.00 100 ILE A C 1
ATOM 814 O O . ILE A 1 100 ? -17.968 14.962 24.756 1.00 82.00 100 ILE A O 1
ATOM 818 N N . GLY A 1 101 ? -17.171 15.202 26.844 1.00 79.38 101 GLY A N 1
ATOM 819 C CA . GLY A 1 101 ? -18.364 15.853 27.368 1.00 79.38 101 GLY A CA 1
ATOM 820 C C . GLY A 1 101 ? -18.361 17.343 27.181 1.00 79.38 101 GLY A C 1
ATOM 821 O O . GLY A 1 101 ? -17.317 17.976 27.269 1.00 79.38 101 GLY A O 1
ATOM 822 N N . ASP A 1 102 ? -19.553 17.894 26.963 1.00 82.50 102 ASP A N 1
ATOM 823 C CA . ASP A 1 102 ? -19.763 19.328 27.084 1.00 82.50 102 ASP A CA 1
ATOM 824 C C . ASP A 1 102 ? -19.498 19.723 28.547 1.00 82.50 102 ASP A C 1
ATOM 826 O O . ASP A 1 102 ? -20.281 19.336 29.421 1.00 82.50 102 ASP A O 1
ATOM 830 N N . PRO A 1 103 ? -18.430 20.482 28.839 1.00 78.00 103 PRO A N 1
ATOM 831 C CA . PRO A 1 103 ? -18.066 20.820 30.208 1.00 78.00 103 PRO A CA 1
ATOM 832 C C . PRO A 1 103 ? -19.139 21.662 30.912 1.00 78.00 103 PRO A C 1
ATOM 834 O O . PRO A 1 103 ? -19.238 21.606 32.136 1.00 78.00 103 PRO A O 1
ATOM 837 N N . ALA A 1 104 ? -19.980 22.394 30.170 1.00 78.50 104 ALA A N 1
ATOM 838 C CA . ALA A 1 104 ? -21.046 23.216 30.740 1.00 78.50 104 ALA A CA 1
ATOM 839 C C . ALA A 1 104 ? -22.295 22.402 31.120 1.00 78.50 104 ALA A C 1
ATOM 841 O O . ALA A 1 104 ? -23.019 22.772 32.042 1.00 78.50 104 ALA A O 1
ATOM 842 N N . ARG A 1 105 ? -22.567 21.294 30.416 1.00 74.19 105 ARG A N 1
ATOM 843 C CA . ARG A 1 105 ? -23.777 20.470 30.621 1.00 74.19 105 ARG A CA 1
ATOM 844 C C . ARG A 1 105 ? -23.504 19.127 31.289 1.00 74.19 105 ARG A C 1
ATOM 846 O O . ARG A 1 105 ? -24.377 18.595 31.970 1.00 74.19 105 ARG A O 1
ATOM 853 N N . ARG A 1 106 ? -22.330 18.545 31.054 1.00 70.69 106 ARG A N 1
ATOM 854 C CA . ARG A 1 106 ? -21.891 17.235 31.551 1.00 70.69 106 ARG A CA 1
ATOM 855 C C . ARG A 1 106 ? -20.389 17.254 31.828 1.00 70.69 106 ARG A C 1
ATOM 857 O O . ARG A 1 106 ? -19.617 16.677 31.062 1.00 70.69 106 ARG A O 1
ATOM 864 N N . PRO A 1 107 ? -19.975 17.858 32.952 1.00 70.88 107 PRO A N 1
ATOM 865 C CA . PRO A 1 107 ? -18.569 17.886 33.341 1.00 70.88 107 PRO A CA 1
ATOM 866 C C . PRO A 1 107 ? -18.011 16.492 33.669 1.00 70.88 107 PRO A C 1
ATOM 868 O O . PRO A 1 107 ? -16.800 16.308 33.657 1.00 70.88 107 PRO A O 1
ATOM 871 N N . ASN A 1 108 ? -18.868 15.499 33.950 1.00 80.19 108 ASN A N 1
ATOM 872 C CA . ASN A 1 108 ? -18.446 14.142 34.288 1.00 80.19 108 ASN A CA 1
ATOM 873 C C . ASN A 1 108 ? -19.052 13.098 33.334 1.00 80.19 108 ASN A C 1
ATOM 875 O O . ASN A 1 108 ? -20.268 12.897 33.304 1.00 80.19 108 ASN A O 1
ATOM 879 N N . MET A 1 109 ? -18.184 12.405 32.595 1.00 82.31 109 MET A N 1
ATOM 880 C CA . MET A 1 109 ? -18.543 11.333 31.659 1.00 82.31 109 MET A CA 1
ATOM 881 C C . MET A 1 109 ? -18.696 9.951 32.306 1.00 82.31 109 MET A C 1
ATOM 883 O O . MET A 1 109 ? -19.179 9.024 31.663 1.00 82.31 109 MET A O 1
ATOM 887 N N . LEU A 1 110 ? -18.374 9.827 33.595 1.00 85.50 110 LEU A N 1
ATOM 888 C CA . LEU A 1 110 ? -18.569 8.609 34.385 1.00 85.50 110 LEU A CA 1
ATOM 889 C C . LEU A 1 110 ? -19.956 8.548 35.048 1.00 85.50 110 LEU A C 1
ATOM 891 O O . LEU A 1 110 ? -20.232 7.665 35.857 1.00 85.50 110 LEU A O 1
ATOM 895 N N . GLN A 1 111 ? -20.853 9.488 34.736 1.00 84.94 111 GLN A N 1
ATOM 896 C CA . GLN A 1 111 ? -22.227 9.439 35.230 1.00 84.94 111 GLN A CA 1
ATOM 897 C C . GLN A 1 111 ? -23.008 8.291 34.581 1.00 84.94 111 GLN A C 1
ATOM 899 O O . GLN A 1 111 ? -22.824 7.970 33.407 1.00 84.94 111 GLN A O 1
ATOM 904 N N . ARG A 1 112 ? -23.960 7.721 35.329 1.00 86.31 112 ARG A N 1
ATOM 905 C CA . ARG A 1 112 ? -24.771 6.567 34.903 1.00 86.31 112 ARG A CA 1
ATOM 906 C C . ARG A 1 112 ? -25.413 6.746 33.525 1.00 86.31 112 ARG A C 1
ATOM 908 O O . ARG A 1 112 ? -25.430 5.807 32.734 1.00 86.31 112 ARG A O 1
ATOM 915 N N . ASP A 1 113 ? -25.923 7.937 33.227 1.00 86.62 113 ASP A N 1
ATOM 916 C CA . ASP A 1 113 ? -26.582 8.214 31.946 1.00 86.62 113 ASP A CA 1
ATOM 917 C C . ASP A 1 113 ? -25.600 8.271 30.772 1.00 86.62 113 ASP A C 1
ATOM 919 O O . ASP A 1 113 ? -25.950 7.870 29.662 1.00 86.62 113 ASP A O 1
ATOM 923 N N . ALA A 1 114 ? -24.370 8.738 31.002 1.00 84.56 114 ALA A N 1
ATOM 924 C CA . ALA A 1 114 ? -23.308 8.712 30.001 1.00 84.56 114 ALA A CA 1
ATOM 925 C C . ALA A 1 114 ? -22.829 7.272 29.760 1.00 84.56 114 ALA A C 1
ATOM 927 O O . ALA A 1 114 ? -22.799 6.829 28.616 1.00 84.56 114 ALA A O 1
ATOM 928 N N . LEU A 1 115 ? -22.597 6.502 30.829 1.00 87.94 115 LEU A N 1
ATOM 929 C CA . LEU A 1 115 ? -22.218 5.087 30.742 1.00 87.94 115 LEU A CA 1
ATOM 930 C C . LEU A 1 115 ? -23.272 4.237 30.015 1.00 87.94 115 LEU A C 1
ATOM 932 O O . LEU A 1 115 ? -22.924 3.385 29.202 1.00 87.94 115 LEU A O 1
ATOM 936 N N . ARG A 1 116 ? -24.568 4.497 30.236 1.00 89.56 116 ARG A N 1
ATOM 937 C CA . ARG A 1 116 ? -25.651 3.837 29.482 1.00 89.56 116 ARG A CA 1
ATOM 938 C C . ARG A 1 116 ? -25.584 4.129 27.984 1.00 89.56 116 ARG A C 1
ATOM 940 O O . ARG A 1 116 ? -25.831 3.232 27.187 1.00 89.56 116 ARG A O 1
ATOM 947 N N . ARG A 1 117 ? -25.253 5.363 27.599 1.00 87.06 117 ARG A N 1
ATOM 948 C CA . ARG A 1 117 ? -25.091 5.734 26.185 1.00 87.06 117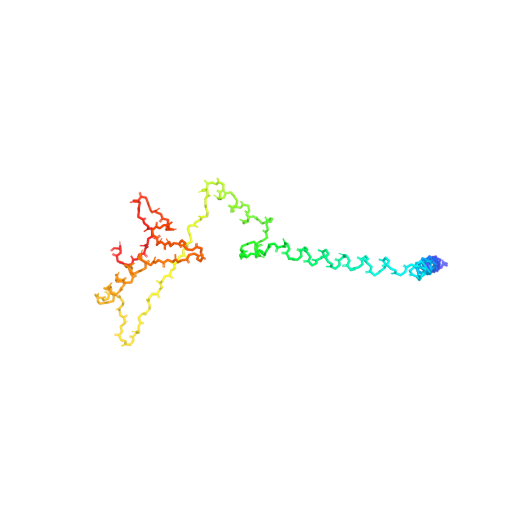 ARG A CA 1
ATOM 949 C C . ARG A 1 117 ? -23.850 5.100 25.576 1.00 87.06 1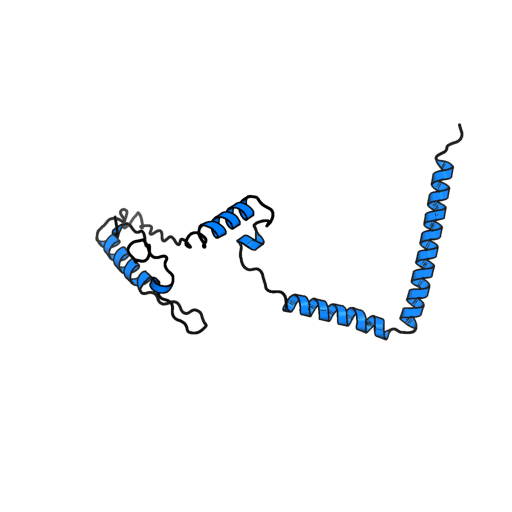17 ARG A C 1
ATOM 951 O O . ARG A 1 117 ? -23.925 4.644 24.446 1.00 87.06 117 ARG A O 1
ATOM 958 N N . PHE A 1 118 ? -22.749 5.027 26.322 1.00 88.00 118 PHE A N 1
ATOM 959 C CA . PHE A 1 118 ? -21.558 4.312 25.868 1.00 88.00 118 PHE A CA 1
ATOM 960 C C . PHE A 1 118 ? -21.828 2.831 25.664 1.00 88.00 118 PHE A C 1
ATOM 962 O O . PHE A 1 118 ? -21.395 2.283 24.663 1.00 88.00 118 PHE A O 1
ATOM 969 N N . ARG A 1 119 ? -22.613 2.206 26.543 1.00 88.75 119 ARG A N 1
ATOM 970 C CA . ARG A 1 119 ? -23.028 0.817 26.352 1.00 88.75 119 ARG A CA 1
ATOM 971 C C . ARG A 1 119 ? -23.876 0.631 25.093 1.00 88.75 119 ARG A C 1
ATOM 973 O O . ARG A 1 119 ? -23.625 -0.295 24.336 1.00 88.75 119 ARG A O 1
ATOM 980 N N . ALA A 1 120 ? -24.848 1.513 24.860 1.00 89.75 120 ALA A N 1
ATOM 981 C CA . ALA A 1 120 ? -25.658 1.460 23.644 1.00 89.75 120 ALA A CA 1
ATOM 982 C C . ALA A 1 120 ? -24.796 1.630 22.379 1.00 89.75 120 ALA A C 1
ATOM 984 O O . ALA A 1 120 ? -24.984 0.909 21.406 1.00 89.75 120 ALA A O 1
ATOM 985 N N . LEU A 1 121 ? -23.815 2.537 22.421 1.00 88.06 121 LEU A N 1
ATOM 986 C CA . LEU A 1 121 ? -22.867 2.742 21.329 1.00 88.06 121 LEU A CA 1
ATOM 987 C C . LEU A 1 121 ? -21.956 1.524 21.107 1.00 88.06 121 LEU A C 1
ATOM 989 O O . LEU A 1 121 ? -21.686 1.170 19.967 1.00 88.06 121 LEU A O 1
ATOM 993 N N . ASP A 1 122 ? -21.500 0.872 22.177 1.00 87.31 122 ASP A N 1
ATOM 994 C CA . ASP A 1 122 ? -20.698 -0.358 22.112 1.00 87.31 122 ASP A CA 1
ATOM 995 C C . ASP A 1 122 ? -21.465 -1.487 21.403 1.00 87.31 122 ASP A C 1
ATOM 997 O O . ASP A 1 122 ? -20.944 -2.139 20.500 1.00 87.31 122 ASP A O 1
ATOM 1001 N N . GLU A 1 123 ? -22.740 -1.667 21.755 1.00 88.00 123 GLU A N 1
ATOM 1002 C CA . GLU A 1 123 ? -23.632 -2.647 21.124 1.00 88.00 123 GLU A CA 1
ATOM 1003 C C . GLU A 1 123 ? -23.907 -2.307 19.644 1.00 88.00 123 GLU A C 1
ATOM 1005 O O . GLU A 1 123 ? -23.917 -3.197 18.785 1.00 88.00 123 GLU A O 1
ATOM 1010 N N . GLU A 1 124 ? -24.073 -1.023 19.317 1.00 88.25 124 GLU A N 1
ATOM 1011 C CA . GLU A 1 124 ? -24.250 -0.552 17.939 1.00 88.25 124 GLU A CA 1
ATOM 1012 C C . GLU A 1 124 ? -22.996 -0.800 17.086 1.00 88.25 124 GLU A C 1
ATOM 1014 O O . GLU A 1 124 ? -23.092 -1.343 15.986 1.00 88.25 124 GLU A O 1
ATOM 1019 N N . LEU A 1 125 ? -21.805 -0.493 17.607 1.00 86.00 125 LEU A N 1
ATOM 1020 C CA . LEU A 1 125 ? -20.540 -0.729 16.905 1.00 86.00 125 LEU A CA 1
ATOM 1021 C C . LEU A 1 125 ? -20.294 -2.220 16.651 1.00 86.00 125 LEU A C 1
ATOM 1023 O O . LEU A 1 125 ? -19.885 -2.596 15.554 1.00 86.00 125 LEU A O 1
ATOM 1027 N N . ARG A 1 126 ? -20.595 -3.086 17.625 1.00 84.69 126 ARG A N 1
ATOM 1028 C CA . ARG A 1 126 ? -20.447 -4.546 17.475 1.00 84.69 126 ARG A CA 1
ATOM 1029 C C . ARG A 1 126 ? -21.400 -5.144 16.443 1.00 84.69 126 ARG A C 1
ATOM 1031 O O . ARG A 1 126 ? -21.071 -6.155 15.829 1.00 84.69 126 ARG A O 1
ATOM 1038 N N . SER A 1 127 ? -22.581 -4.552 16.277 1.00 86.75 127 SER A N 1
ATOM 1039 C CA . SER A 1 127 ? -23.612 -5.030 15.348 1.00 86.75 127 SER A CA 1
ATOM 1040 C C . SER A 1 127 ? -23.563 -4.355 13.974 1.00 86.75 127 SER A C 1
ATOM 1042 O O . SER A 1 127 ? -24.315 -4.744 13.073 1.00 86.75 127 SER A O 1
ATOM 1044 N N . MET A 1 128 ? -22.667 -3.381 13.792 1.00 84.62 128 MET A N 1
ATOM 1045 C CA . MET A 1 128 ? -22.492 -2.668 12.536 1.00 84.62 128 MET A CA 1
ATOM 1046 C C . MET A 1 128 ? -22.087 -3.634 11.419 1.00 84.62 128 MET A C 1
ATOM 1048 O O . MET A 1 128 ? -21.147 -4.418 11.553 1.00 84.62 128 MET A O 1
ATOM 1052 N N . LYS A 1 129 ? -22.817 -3.560 10.304 1.00 86.38 129 LYS A N 1
ATOM 1053 C CA . LYS A 1 129 ? -22.547 -4.324 9.084 1.00 86.38 129 LYS A CA 1
ATOM 1054 C C . LYS A 1 129 ? -21.984 -3.393 8.031 1.00 86.38 129 LYS A C 1
ATOM 1056 O O . LYS A 1 129 ? -22.649 -2.427 7.657 1.00 86.38 129 LYS A O 1
ATOM 1061 N N . VAL A 1 130 ? -20.794 -3.708 7.542 1.00 85.44 130 VAL A N 1
ATOM 1062 C CA . VAL A 1 130 ? -20.127 -2.956 6.479 1.00 85.44 130 VAL A CA 1
ATOM 1063 C C . VAL A 1 130 ? -20.149 -3.788 5.202 1.00 85.44 130 VAL A C 1
ATOM 1065 O O . VAL A 1 130 ? -19.836 -4.976 5.227 1.00 85.44 130 VAL A O 1
ATOM 1068 N N . ASP A 1 131 ? -20.567 -3.166 4.101 1.00 85.75 131 ASP A N 1
ATOM 1069 C CA . ASP A 1 131 ? -20.548 -3.765 2.764 1.00 85.75 131 ASP A CA 1
ATOM 1070 C C . ASP A 1 131 ? -19.192 -3.479 2.108 1.00 85.75 131 ASP A C 1
ATOM 1072 O O . ASP A 1 131 ? -18.735 -2.333 2.104 1.00 85.75 131 ASP A O 1
ATOM 1076 N N . ASP A 1 132 ? -18.542 -4.508 1.567 1.00 81.31 132 ASP A N 1
ATOM 1077 C CA . ASP A 1 132 ? -17.253 -4.381 0.877 1.00 81.31 132 ASP A CA 1
ATOM 1078 C C . ASP A 1 132 ? -17.365 -3.857 -0.563 1.00 81.31 132 ASP A C 1
ATOM 1080 O O . ASP A 1 132 ? -16.364 -3.763 -1.279 1.00 81.31 132 ASP A O 1
ATOM 1084 N N . GLY A 1 133 ? -18.581 -3.535 -1.015 1.00 78.31 133 GLY A N 1
ATOM 1085 C CA . GLY A 1 133 ? -18.868 -3.101 -2.379 1.00 78.31 133 GLY A CA 1
ATOM 1086 C C . GLY A 1 133 ? -18.878 -4.246 -3.395 1.00 78.31 133 GLY A C 1
ATOM 1087 O O . GLY A 1 133 ? -19.177 -4.018 -4.567 1.00 78.31 133 GLY A O 1
ATOM 1088 N N . ARG A 1 134 ? -18.585 -5.478 -2.961 1.00 78.62 134 ARG A N 1
ATOM 1089 C CA . ARG A 1 134 ? -18.714 -6.727 -3.729 1.00 78.62 134 ARG A CA 1
ATOM 1090 C C . ARG A 1 134 ? -19.908 -7.559 -3.247 1.00 78.62 134 ARG A C 1
ATOM 1092 O O . ARG A 1 134 ? -20.129 -8.655 -3.760 1.00 78.62 134 ARG A O 1
ATOM 1099 N N . GLY A 1 135 ? -20.698 -7.025 -2.310 1.00 75.69 135 GLY A N 1
ATOM 1100 C CA . GLY A 1 135 ? -21.905 -7.639 -1.765 1.00 75.69 135 GLY A CA 1
ATOM 1101 C C . GLY A 1 135 ? -21.654 -8.554 -0.565 1.00 75.69 135 GLY A C 1
ATOM 1102 O O . GLY A 1 135 ? -22.604 -9.174 -0.077 1.00 75.69 135 GLY A O 1
ATOM 1103 N N . LEU A 1 136 ? -20.412 -8.645 -0.074 1.00 79.06 136 LEU A N 1
ATOM 1104 C CA . LEU A 1 136 ? -20.114 -9.314 1.188 1.00 79.06 136 LEU A CA 1
ATOM 1105 C C . LEU A 1 136 ? -20.338 -8.327 2.333 1.00 79.06 136 LEU A C 1
ATOM 1107 O O . LEU A 1 136 ? -19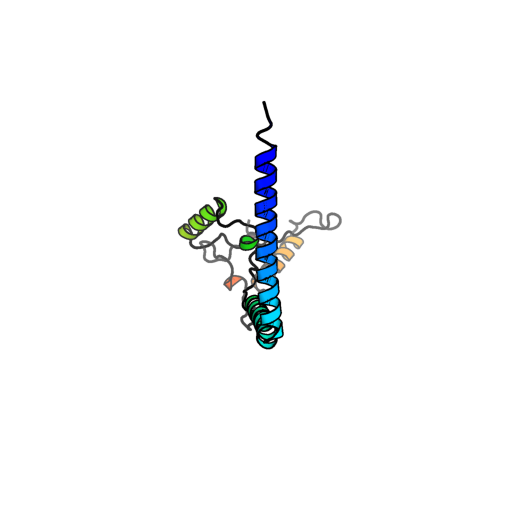.909 -7.174 2.293 1.00 79.06 136 LEU A O 1
ATOM 1111 N N . LYS A 1 137 ? -21.038 -8.796 3.366 1.00 82.62 137 LYS A N 1
ATOM 1112 C CA . LYS A 1 137 ? -21.333 -8.010 4.564 1.00 82.62 137 LYS A CA 1
ATOM 1113 C C . LYS A 1 137 ? -20.502 -8.540 5.712 1.00 82.62 137 LYS A C 1
ATOM 1115 O O . LYS A 1 137 ? -20.690 -9.687 6.105 1.00 82.62 137 LYS A O 1
ATOM 1120 N N . PHE A 1 138 ? -19.649 -7.682 6.246 1.00 83.56 138 PHE A N 1
ATOM 1121 C CA . PHE A 1 138 ? -18.784 -7.989 7.374 1.00 83.56 138 PHE A CA 1
ATOM 1122 C C . PHE A 1 138 ? -19.341 -7.355 8.642 1.00 83.56 138 PHE A C 1
ATOM 1124 O O . PHE A 1 138 ? -19.780 -6.201 8.633 1.00 83.56 138 PHE A O 1
ATOM 1131 N N . VAL A 1 139 ? -19.336 -8.120 9.727 1.00 85.19 139 VAL A N 1
ATOM 1132 C CA . VAL A 1 139 ? -19.607 -7.654 11.088 1.00 85.19 139 VAL A CA 1
ATOM 1133 C C . VAL A 1 139 ? -18.271 -7.483 11.809 1.00 85.19 139 VAL A C 1
ATOM 1135 O O . VAL A 1 139 ? -17.283 -8.107 11.437 1.00 85.19 139 VAL A O 1
ATOM 1138 N N . TRP A 1 140 ? -18.229 -6.676 12.871 1.00 83.12 140 TRP A N 1
ATOM 1139 C CA . TRP A 1 140 ? -17.034 -6.516 13.712 1.00 83.12 140 TRP A CA 1
ATOM 1140 C C . TRP A 1 140 ? -16.387 -7.853 14.118 1.00 83.12 140 TRP A C 1
ATOM 1142 O O . TRP A 1 140 ? -15.167 -7.983 14.079 1.00 83.12 140 TRP A O 1
ATOM 1152 N N . ALA A 1 141 ? -17.209 -8.856 14.439 1.00 83.56 141 ALA A N 1
ATOM 1153 C CA . ALA A 1 141 ? -16.762 -10.198 14.811 1.00 83.56 141 ALA A CA 1
ATOM 1154 C C . ALA A 1 141 ? -15.966 -10.933 13.720 1.00 83.56 141 ALA A C 1
ATOM 1156 O O . ALA A 1 141 ? -15.170 -11.802 14.047 1.00 83.56 141 ALA A O 1
ATOM 1157 N N . ASP A 1 142 ? -16.142 -10.571 12.448 1.00 83.50 142 ASP A N 1
ATOM 1158 C CA . ASP A 1 142 ? -15.474 -11.240 11.327 1.00 83.50 142 ASP A CA 1
ATOM 1159 C C . ASP A 1 142 ? -14.055 -10.697 11.072 1.00 83.50 142 ASP A C 1
ATOM 1161 O O . ASP A 1 142 ? -13.286 -11.295 10.322 1.00 83.50 142 ASP A O 1
ATOM 1165 N N . ILE A 1 143 ? -13.720 -9.533 11.642 1.00 84.00 143 ILE A N 1
ATOM 1166 C CA . ILE A 1 143 ? -12.501 -8.767 11.317 1.00 84.00 143 ILE A CA 1
ATOM 1167 C C . ILE A 1 143 ? -11.653 -8.436 12.546 1.00 84.00 143 ILE A C 1
ATOM 1169 O O . ILE A 1 143 ? -10.490 -8.051 12.408 1.00 84.00 143 ILE A O 1
ATOM 1173 N N . CYS A 1 144 ? -12.240 -8.507 13.737 1.00 84.19 144 CYS A N 1
ATOM 1174 C CA . CYS A 1 144 ? -11.548 -8.203 14.976 1.00 84.19 144 CYS A CA 1
ATOM 1175 C C . CYS A 1 144 ? -10.443 -9.231 15.256 1.00 84.19 144 CYS A C 1
ATOM 1177 O O . CYS A 1 144 ? -10.531 -10.393 14.861 1.00 84.19 144 CYS A O 1
ATOM 1179 N N . GLN A 1 145 ? -9.411 -8.811 15.988 1.00 82.94 145 GLN A N 1
ATOM 1180 C CA . GLN A 1 145 ? -8.512 -9.777 16.603 1.00 82.94 145 GLN A CA 1
ATOM 1181 C C . GLN A 1 145 ? -9.189 -10.348 17.849 1.00 82.94 145 GLN A C 1
ATOM 1183 O O . GLN A 1 145 ? -9.671 -9.593 18.699 1.00 82.94 145 GLN A O 1
ATOM 1188 N N . GLU A 1 146 ? -9.243 -11.673 17.934 1.00 82.56 146 GLU A N 1
ATOM 1189 C CA . GLU A 1 146 ? -9.701 -12.364 19.133 1.00 82.56 146 GLU A CA 1
ATOM 1190 C C . GLU A 1 146 ? -8.612 -12.333 20.210 1.00 82.56 146 GLU A C 1
ATOM 1192 O O . GLU A 1 146 ? -7.436 -12.602 19.946 1.00 82.56 146 GLU A O 1
ATOM 1197 N N . ASP A 1 147 ? -9.024 -12.024 21.433 1.00 74.31 147 ASP A N 1
ATOM 1198 C CA . ASP A 1 147 ? -8.215 -12.209 22.629 1.00 74.31 147 ASP A CA 1
ATOM 1199 C C . ASP A 1 147 ? -8.129 -13.706 22.980 1.00 74.31 147 ASP A C 1
ATOM 1201 O O . ASP A 1 147 ? -8.844 -14.541 22.421 1.00 74.31 147 ASP A O 1
ATOM 1205 N N . GLY A 1 148 ? -7.295 -14.066 23.961 1.00 71.19 148 GLY A N 1
ATOM 1206 C CA . GLY A 1 148 ? -7.104 -15.460 24.399 1.00 71.19 148 GLY A CA 1
ATOM 1207 C C . GLY A 1 148 ? -8.379 -16.200 24.842 1.00 71.19 148 GLY A C 1
ATOM 1208 O O . GLY A 1 148 ? -8.373 -17.427 24.899 1.00 71.19 148 GLY A O 1
ATOM 1209 N N . ASP A 1 149 ? -9.471 -15.472 25.094 1.00 75.88 149 ASP A N 1
ATOM 1210 C CA . ASP A 1 149 ? -10.792 -15.999 25.460 1.00 75.88 149 ASP A CA 1
ATOM 1211 C C . ASP A 1 149 ? -11.765 -16.131 24.263 1.00 75.88 149 ASP A C 1
ATOM 1213 O O . ASP A 1 149 ? -12.960 -16.373 24.459 1.00 75.88 149 ASP A O 1
ATOM 1217 N N . GLY A 1 150 ? -11.298 -15.936 23.023 1.00 74.06 150 GLY A N 1
ATOM 1218 C CA . GLY A 1 150 ? -12.119 -16.041 21.807 1.00 74.06 150 GLY A CA 1
ATOM 1219 C C . GLY A 1 150 ? -13.132 -14.902 21.641 1.00 74.06 150 GLY A C 1
ATOM 1220 O O . GLY A 1 150 ? -14.177 -15.065 21.013 1.00 74.06 150 GLY A O 1
ATOM 1221 N N . ARG A 1 151 ? -12.877 -13.746 22.264 1.00 78.19 151 ARG A N 1
ATOM 1222 C CA . ARG A 1 151 ? -13.704 -12.535 22.145 1.00 78.19 151 ARG A CA 1
ATOM 1223 C C . ARG A 1 151 ? -12.928 -11.459 21.406 1.00 78.19 151 ARG A C 1
ATOM 1225 O O . ARG A 1 151 ? -11.735 -11.323 21.630 1.00 78.19 151 ARG A O 1
ATOM 1232 N N . CYS A 1 152 ? -13.607 -10.660 20.587 1.00 81.75 152 CYS A N 1
ATOM 1233 C CA . CYS A 1 152 ? -12.991 -9.484 19.976 1.00 81.75 152 CYS A CA 1
ATOM 1234 C C . CYS A 1 152 ? -12.420 -8.535 21.034 1.00 81.75 152 CYS A C 1
ATOM 1236 O O . CYS A 1 152 ? -13.184 -8.060 21.885 1.00 81.75 152 CYS A O 1
ATOM 1238 N N . GLY A 1 153 ? -11.142 -8.182 20.894 1.00 74.81 153 GLY A N 1
ATOM 1239 C CA . GLY A 1 153 ? -10.498 -7.160 21.711 1.00 74.81 153 GLY A CA 1
ATOM 1240 C C . GLY A 1 153 ? -11.160 -5.798 21.514 1.00 74.81 153 GLY A C 1
ATOM 1241 O O . GLY A 1 153 ? -11.061 -5.178 20.453 1.00 74.81 153 GLY A O 1
ATOM 1242 N N . MET A 1 154 ? -11.887 -5.337 22.531 1.00 79.19 154 MET A N 1
ATOM 1243 C CA . MET A 1 154 ? -12.510 -4.015 22.572 1.00 79.19 154 MET A CA 1
ATOM 1244 C C . MET A 1 154 ? -12.369 -3.459 23.981 1.00 79.19 154 MET A C 1
ATOM 1246 O O . MET A 1 154 ? -13.198 -3.726 24.850 1.00 79.19 154 MET A O 1
ATOM 1250 N N . GLU A 1 155 ? -11.312 -2.685 24.192 1.00 81.31 155 GLU A N 1
ATOM 1251 C CA . GLU A 1 155 ? -11.008 -2.074 25.479 1.00 81.31 155 GLU A CA 1
ATOM 1252 C C . GLU A 1 155 ? -11.872 -0.826 25.692 1.00 81.31 155 GLU A C 1
ATOM 1254 O O . GLU A 1 155 ? -11.825 0.133 24.918 1.00 81.31 155 GLU A O 1
ATOM 1259 N N . ASN A 1 156 ? -12.685 -0.827 26.749 1.00 80.50 156 ASN A N 1
ATOM 1260 C CA . ASN A 1 156 ? -13.504 0.321 27.120 1.00 80.50 156 ASN A CA 1
ATOM 1261 C C . ASN A 1 156 ? -13.630 0.447 28.651 1.00 80.50 156 ASN A C 1
ATOM 1263 O O . ASN A 1 156 ? -13.379 -0.494 29.400 1.00 80.50 156 ASN A O 1
ATOM 1267 N N . VAL A 1 157 ? -14.065 1.619 29.125 1.00 80.00 157 VAL A N 1
ATOM 1268 C CA . VAL A 1 157 ? -14.241 1.914 30.566 1.00 80.00 157 VAL A CA 1
ATOM 1269 C C . VAL A 1 157 ? -15.337 1.051 31.218 1.00 80.00 157 VAL A C 1
ATOM 1271 O O . VAL A 1 157 ? -15.422 0.977 32.436 1.00 80.00 157 VAL A O 1
ATOM 1274 N N . LEU A 1 158 ? -16.191 0.395 30.426 1.00 74.69 158 LEU A N 1
ATOM 1275 C CA . LEU A 1 158 ? -17.262 -0.473 30.926 1.00 74.69 158 LEU A CA 1
ATOM 1276 C C . LEU A 1 158 ? -16.776 -1.896 31.246 1.00 74.69 158 LEU A C 1
ATOM 1278 O O . LEU A 1 158 ? -17.517 -2.639 31.887 1.00 74.69 158 LEU A O 1
ATOM 1282 N N . GLN A 1 159 ? -15.585 -2.277 30.774 1.00 66.75 159 GLN A N 1
ATOM 1283 C CA . GLN A 1 159 ? -14.956 -3.581 31.012 1.00 66.75 159 GLN A CA 1
ATOM 1284 C C . GLN A 1 159 ? -13.906 -3.558 32.139 1.00 66.75 159 GLN A C 1
ATOM 1286 O O . GLN A 1 159 ? -13.335 -4.606 32.436 1.00 66.75 159 GLN A O 1
ATOM 1291 N N . MET A 1 160 ? -13.660 -2.392 32.752 1.00 52.41 160 MET A N 1
ATOM 1292 C CA . MET A 1 160 ? -12.806 -2.241 33.941 1.00 52.41 160 MET A CA 1
ATOM 1293 C C . MET A 1 160 ? -13.530 -2.601 35.239 1.00 52.41 160 MET A C 1
ATOM 1295 O O . MET A 1 160 ? -14.750 -2.329 35.340 1.00 52.41 160 MET A O 1
#

InterPro domains:
  IPR051697 Patched domain-containing protein [PTHR10796] (19-159)